Protein AF-A0A077WL17-F1 (afdb_monomer_lite)

Radius of gyration: 30.32 Å; chains: 1; bounding box: 67×42×88 Å

InterPro domains:
  IPR042216 MitoNEET, CDGSH iron-sulfur domain [G3DSA:3.40.5.90] (13-77)

Organism: NCBI:txid688394

Foldseek 3Di:
DDPDPPPPDDDDPDDDDDDDDDPDPDPCPPPPDDDADADDDDPDDFAADPLPPDPPPRRGDPPCCVDPNVVVVVVVVVVVVVVVVVVVVVVVVVVVVVVVVVVVVVVVVVVVVVVVVVVVVVVVVVD

Sequence (127 aa):
MTEPKDQQPEPVFVQPKPYKVHLESGKHRGGPFKPKKITVDETKDYFLCGCKYTHNPEGFCDGTHRKEEGIRKYNEFLLKANNKLKEENETLKTKAQLAANKQNMLYVALATATVIAIGLVIKQTRH

Structure (mmCIF, N/CA/C/O backbone):
data_AF-A0A077WL17-F1
#
_entry.id   AF-A0A077WL17-F1
#
loop_
_atom_site.group_PDB
_atom_site.id
_atom_site.type_symbol
_atom_site.label_atom_id
_atom_site.label_alt_id
_atom_site.label_comp_id
_atom_site.label_asym_id
_atom_site.label_entity_id
_atom_site.label_seq_id
_atom_site.pdbx_PDB_ins_code
_atom_site.Cartn_x
_atom_site.Cartn_y
_atom_site.Cartn_z
_atom_site.occupancy
_atom_site.B_iso_or_equiv
_atom_site.auth_seq_id
_atom_site.auth_comp_id
_atom_site.auth_asym_id
_atom_site.auth_atom_id
_atom_site.pdbx_PDB_model_num
ATOM 1 N N . MET A 1 1 ? 12.346 -25.564 29.411 1.00 40.19 1 MET A N 1
ATOM 2 C CA . MET A 1 1 ? 11.311 -25.361 28.378 1.00 40.19 1 MET A CA 1
ATOM 3 C C . MET A 1 1 ? 11.810 -24.245 27.479 1.00 40.19 1 MET A C 1
ATOM 5 O O . MET A 1 1 ? 11.641 -23.085 27.815 1.00 40.19 1 MET A O 1
ATOM 9 N N . THR A 1 2 ? 12.576 -24.581 26.443 1.00 49.84 2 THR A N 1
ATOM 10 C CA . THR A 1 2 ? 13.078 -23.594 25.479 1.00 49.84 2 THR A CA 1
ATOM 11 C C . THR A 1 2 ? 11.964 -23.304 24.484 1.00 49.84 2 THR A C 1
ATOM 13 O O . THR A 1 2 ? 11.507 -24.226 23.810 1.00 49.84 2 THR A O 1
ATOM 16 N N . GLU A 1 3 ? 11.504 -22.055 24.442 1.00 55.34 3 GLU A N 1
ATOM 17 C CA . GLU A 1 3 ? 10.577 -21.559 23.421 1.00 55.34 3 GLU A CA 1
ATOM 18 C C . GLU A 1 3 ? 11.055 -21.965 22.015 1.00 55.34 3 GLU A C 1
ATOM 20 O O . GLU A 1 3 ? 12.249 -21.829 21.714 1.00 55.34 3 GLU A O 1
ATOM 25 N N . PRO A 1 4 ? 10.162 -22.472 21.146 1.00 57.97 4 PRO A N 1
ATOM 26 C CA . PRO A 1 4 ? 10.511 -22.715 19.761 1.00 57.97 4 PRO A CA 1
ATOM 27 C C . PRO A 1 4 ? 10.702 -21.352 19.101 1.00 57.97 4 PRO A C 1
ATOM 29 O O . PRO A 1 4 ? 9.785 -20.537 19.063 1.00 57.97 4 PRO A O 1
ATOM 32 N N . LYS A 1 5 ? 11.921 -21.087 18.620 1.00 53.78 5 LYS A N 1
ATOM 33 C CA . LYS A 1 5 ? 12.213 -19.893 17.826 1.00 53.78 5 LYS A CA 1
ATOM 34 C C . LYS A 1 5 ? 11.235 -19.854 16.657 1.00 53.78 5 LYS A C 1
ATOM 36 O O . LYS A 1 5 ? 11.273 -20.758 15.824 1.00 53.78 5 LYS A O 1
ATOM 41 N N . ASP A 1 6 ? 10.413 -18.810 16.613 1.00 56.22 6 ASP A N 1
ATOM 42 C CA . ASP A 1 6 ? 9.635 -18.404 15.448 1.00 56.22 6 ASP A CA 1
ATOM 43 C C . ASP A 1 6 ? 10.567 -18.354 14.230 1.00 56.22 6 ASP A C 1
ATOM 45 O O . ASP A 1 6 ? 11.282 -17.377 13.990 1.00 56.22 6 ASP A O 1
ATOM 49 N N . GLN A 1 7 ? 10.615 -19.447 13.472 1.00 59.91 7 GLN A N 1
ATOM 50 C CA . GLN A 1 7 ? 11.237 -19.465 12.161 1.00 59.91 7 GLN A CA 1
ATOM 51 C C . GLN A 1 7 ? 10.277 -18.734 11.240 1.00 59.91 7 GLN A C 1
ATOM 53 O O . GLN A 1 7 ? 9.348 -19.317 10.683 1.00 59.91 7 GLN A O 1
ATOM 58 N N . GLN A 1 8 ? 10.474 -17.422 11.140 1.00 56.50 8 GLN A N 1
ATOM 59 C CA . GLN A 1 8 ? 9.766 -16.619 10.165 1.00 56.50 8 GLN A CA 1
ATOM 60 C C . GLN A 1 8 ? 10.035 -17.239 8.783 1.00 56.50 8 GLN A C 1
ATOM 62 O O . GLN A 1 8 ? 11.205 -17.423 8.431 1.00 56.50 8 GLN A O 1
ATOM 67 N N . PRO A 1 9 ? 8.990 -17.635 8.036 1.00 62.78 9 PRO A N 1
ATOM 68 C CA . PRO A 1 9 ? 9.166 -18.368 6.791 1.00 62.78 9 PRO A CA 1
ATOM 69 C C . PRO A 1 9 ? 10.022 -17.555 5.822 1.00 62.78 9 PRO A C 1
ATOM 71 O O . PRO A 1 9 ? 9.862 -16.334 5.723 1.00 62.78 9 PRO A O 1
ATOM 74 N N . GLU A 1 10 ? 10.927 -18.232 5.109 1.00 53.41 10 GLU A N 1
ATOM 75 C CA . GLU A 1 10 ? 11.710 -17.585 4.060 1.00 53.41 10 GLU A CA 1
ATOM 76 C C . GLU A 1 10 ? 10.765 -16.908 3.054 1.00 53.41 10 GLU A C 1
ATOM 78 O O . GLU A 1 10 ? 9.763 -17.505 2.640 1.00 53.41 10 GLU A O 1
ATOM 83 N N . PRO A 1 11 ? 11.046 -15.654 2.659 1.00 55.34 11 PRO A N 1
ATOM 84 C CA . PRO A 1 11 ? 10.193 -14.935 1.732 1.00 55.34 11 PRO A CA 1
ATOM 85 C C . PRO A 1 11 ? 10.246 -15.604 0.355 1.00 55.34 11 PRO A C 1
ATOM 87 O O . PRO A 1 11 ? 11.195 -15.435 -0.409 1.00 55.34 11 PRO A O 1
ATOM 90 N N . VAL A 1 12 ? 9.194 -16.344 0.009 1.00 60.28 12 VAL A N 1
ATOM 91 C CA . VAL A 1 12 ? 9.026 -16.892 -1.338 1.00 60.28 12 VAL A CA 1
ATOM 92 C C . VAL A 1 12 ? 8.647 -15.751 -2.282 1.00 60.28 12 VAL A C 1
ATOM 94 O O . VAL A 1 12 ? 7.525 -15.242 -2.264 1.00 60.28 12 VAL A O 1
ATOM 97 N N . PHE A 1 13 ? 9.591 -15.346 -3.132 1.00 54.25 13 PHE A N 1
ATOM 98 C CA . PHE A 1 13 ? 9.371 -14.328 -4.158 1.00 54.25 13 PHE A CA 1
ATOM 99 C C . PHE A 1 13 ? 8.582 -14.927 -5.334 1.00 54.25 13 PHE A C 1
ATOM 101 O O . PHE A 1 13 ? 9.145 -15.374 -6.335 1.00 54.25 13 PHE A O 1
ATOM 108 N N . VAL A 1 14 ? 7.254 -14.960 -5.227 1.00 54.06 14 VAL A N 1
ATOM 109 C CA . VAL A 1 14 ? 6.397 -15.376 -6.344 1.00 54.06 14 VAL A CA 1
ATOM 110 C C . VAL A 1 14 ? 6.322 -14.219 -7.338 1.00 54.06 14 VAL A C 1
ATOM 112 O O . VAL A 1 14 ? 5.749 -13.173 -7.034 1.00 54.06 14 VAL A O 1
ATOM 115 N N . GLN A 1 15 ? 6.899 -14.373 -8.534 1.00 50.91 15 GLN A N 1
ATOM 116 C CA . GLN A 1 15 ? 6.653 -13.394 -9.593 1.00 50.91 15 GLN A CA 1
ATOM 117 C C . GLN A 1 15 ? 5.169 -13.467 -9.981 1.00 50.91 15 GLN A C 1
ATOM 119 O O . GLN A 1 15 ? 4.701 -14.543 -10.368 1.00 50.91 15 GLN A O 1
ATOM 124 N N . PRO A 1 16 ? 4.403 -12.367 -9.870 1.00 55.00 16 PRO A N 1
ATOM 125 C CA . PRO A 1 16 ? 3.010 -12.388 -10.277 1.00 55.00 16 PRO A CA 1
ATOM 126 C C . PRO A 1 16 ? 2.931 -12.666 -11.781 1.00 55.00 16 PRO A C 1
ATOM 128 O O . PRO A 1 16 ? 3.683 -12.088 -12.570 1.00 55.00 16 PRO A O 1
ATOM 131 N N . LYS A 1 17 ? 2.009 -13.554 -12.175 1.00 48.75 17 LYS A N 1
ATOM 132 C CA . LYS A 1 17 ? 1.636 -13.773 -13.582 1.00 48.75 17 LYS A CA 1
ATOM 133 C C . LYS A 1 17 ? 1.336 -12.418 -14.247 1.00 48.75 17 LYS A C 1
ATOM 135 O O . LYS A 1 17 ? 0.855 -11.516 -13.552 1.00 48.75 17 LYS A O 1
ATOM 140 N N . PRO A 1 18 ? 1.586 -12.257 -15.561 1.00 53.22 18 PRO A N 1
ATOM 141 C CA . PRO A 1 18 ? 1.276 -11.015 -16.264 1.00 53.22 18 PRO A CA 1
ATOM 142 C C . PRO A 1 18 ? -0.185 -10.633 -16.002 1.00 53.22 18 PRO A C 1
ATOM 144 O O . PRO A 1 18 ? -1.106 -11.376 -16.337 1.00 53.22 18 PRO A O 1
ATOM 147 N N . TYR A 1 19 ? -0.391 -9.501 -15.329 1.00 49.12 19 TYR A N 1
ATOM 148 C CA . TYR A 1 19 ? -1.718 -8.997 -15.008 1.00 49.12 19 TYR A CA 1
ATOM 149 C C . TYR A 1 19 ? -2.163 -8.039 -16.108 1.00 49.12 19 TYR A C 1
ATOM 151 O O . TYR A 1 19 ? -1.396 -7.197 -16.578 1.00 49.12 19 TYR A O 1
ATOM 159 N N . LYS A 1 20 ? -3.427 -8.152 -16.517 1.00 54.19 20 LYS A N 1
ATOM 160 C CA . LYS A 1 20 ? -4.042 -7.198 -17.438 1.00 54.19 20 LYS A CA 1
ATOM 161 C C . LYS A 1 20 ? -4.144 -5.847 -16.727 1.00 54.19 20 LYS A C 1
ATOM 163 O O . LYS A 1 20 ? -4.918 -5.697 -15.781 1.00 54.19 20 LYS A O 1
ATOM 168 N N . VAL A 1 21 ? -3.340 -4.877 -17.154 1.00 52.91 21 VAL A N 1
ATOM 169 C CA . VAL A 1 21 ? -3.327 -3.531 -16.572 1.00 52.91 21 VAL A CA 1
ATOM 170 C C . VAL A 1 21 ? -4.596 -2.797 -17.005 1.00 52.91 21 VAL A C 1
ATOM 172 O O . VAL A 1 21 ? -4.713 -2.376 -18.152 1.00 52.91 21 VAL A O 1
ATOM 175 N N . HIS A 1 22 ? -5.553 -2.628 -16.092 1.00 57.09 22 HIS A N 1
ATOM 176 C CA . HIS A 1 22 ? -6.642 -1.673 -16.286 1.00 57.09 22 HIS A CA 1
ATOM 177 C C . HIS A 1 22 ? -6.120 -0.283 -15.916 1.00 57.09 22 HIS A C 1
ATOM 179 O O . HIS A 1 22 ? -5.960 0.045 -14.741 1.00 57.09 22 HIS A O 1
ATOM 185 N N . LEU A 1 23 ? -5.793 0.523 -16.927 1.00 60.34 23 LEU A N 1
ATOM 186 C CA . LEU A 1 23 ? -5.410 1.919 -16.737 1.00 60.34 23 LEU A CA 1
ATOM 187 C C . LEU A 1 23 ? -6.670 2.734 -16.417 1.00 60.34 23 LEU A C 1
ATOM 189 O O . LEU A 1 23 ? -7.358 3.228 -17.306 1.00 60.34 23 LEU A O 1
ATOM 193 N N . GLU A 1 24 ? -7.000 2.844 -15.132 1.00 61.97 24 GLU A N 1
ATOM 194 C CA . GLU A 1 24 ? -8.087 3.712 -14.682 1.00 61.97 24 GLU A CA 1
ATOM 195 C C . GLU A 1 24 ? -7.732 5.184 -14.933 1.00 61.97 24 GLU A C 1
ATOM 197 O O . GLU A 1 24 ? -6.723 5.708 -14.451 1.00 61.97 24 GLU A O 1
ATOM 202 N N . SER A 1 25 ? -8.587 5.872 -15.686 1.00 65.38 25 SER A N 1
ATOM 203 C CA . SER A 1 25 ? -8.369 7.268 -16.056 1.00 65.38 25 SER A CA 1
ATOM 204 C C . SER A 1 25 ? -8.553 8.199 -14.852 1.00 65.38 25 SER A C 1
ATOM 206 O O . SER A 1 25 ? -9.634 8.295 -14.276 1.00 65.38 25 SER A O 1
ATOM 208 N N . GLY A 1 26 ? -7.508 8.953 -14.497 1.00 70.12 26 GLY A N 1
ATOM 209 C CA . GLY A 1 26 ? -7.640 10.151 -13.664 1.00 70.12 26 GLY A CA 1
ATOM 210 C C . GLY A 1 26 ? -7.390 10.018 -12.158 1.00 70.12 26 GLY A C 1
ATOM 211 O O . GLY A 1 26 ? -7.488 11.042 -11.482 1.00 70.12 26 GLY A O 1
ATOM 212 N N . LYS A 1 27 ? -7.000 8.849 -11.623 1.00 74.75 27 LYS A N 1
ATOM 213 C CA . LYS A 1 27 ? -6.595 8.707 -10.199 1.00 74.75 27 LYS A CA 1
ATOM 214 C C . LYS A 1 27 ? -5.294 9.440 -9.832 1.00 74.75 27 LYS A C 1
ATOM 216 O O . LYS A 1 27 ? -5.009 9.641 -8.661 1.00 74.75 27 LYS A O 1
ATOM 221 N N . HIS A 1 28 ? -4.524 9.881 -10.823 1.00 74.94 28 HIS A N 1
ATOM 222 C CA . HIS A 1 28 ? -3.336 10.720 -10.633 1.00 74.94 28 HIS A CA 1
ATOM 223 C C . HIS A 1 28 ? -3.652 12.224 -10.515 1.00 74.94 28 HIS A C 1
ATOM 225 O O . HIS A 1 28 ? -2.744 13.026 -10.314 1.00 74.94 28 HIS A O 1
ATOM 231 N N . ARG A 1 29 ? -4.906 12.656 -10.743 1.00 78.38 29 ARG A N 1
ATOM 232 C CA . ARG A 1 29 ? -5.254 14.088 -10.775 1.00 78.38 29 ARG A CA 1
ATOM 233 C C . ARG A 1 29 ? -5.033 14.704 -9.391 1.00 78.38 29 ARG A C 1
ATOM 235 O O . ARG A 1 29 ? -5.597 14.228 -8.416 1.00 78.38 29 ARG A O 1
ATOM 242 N N . GLY A 1 30 ? -4.197 15.743 -9.325 1.00 80.00 30 GLY A N 1
ATOM 243 C CA . 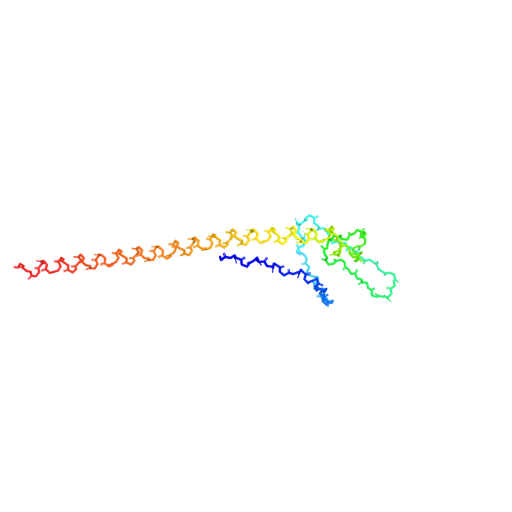GLY A 1 30 ? -3.808 16.406 -8.073 1.00 80.00 30 GLY A CA 1
ATOM 244 C C . GLY A 1 30 ? -2.674 15.718 -7.302 1.00 80.00 30 GLY A C 1
ATOM 245 O O . GLY A 1 30 ? -2.240 16.240 -6.281 1.00 80.00 30 GLY A O 1
ATOM 246 N N . GLY A 1 31 ? -2.172 14.576 -7.782 1.00 81.69 31 GLY A N 1
ATOM 247 C CA . GLY A 1 31 ? -0.986 13.931 -7.223 1.00 81.69 31 GLY A CA 1
ATOM 248 C C . GLY A 1 31 ? 0.321 14.534 -7.758 1.00 81.69 31 GLY A C 1
ATOM 249 O O . GLY A 1 31 ? 0.320 15.205 -8.792 1.00 81.69 31 GLY A O 1
ATOM 250 N N . PRO A 1 32 ? 1.464 14.253 -7.105 1.00 83.69 32 PRO A N 1
ATOM 251 C CA . PRO A 1 32 ? 2.776 14.716 -7.569 1.00 83.69 32 PRO A CA 1
ATOM 252 C C . PRO A 1 32 ? 3.254 13.988 -8.838 1.00 83.69 32 PRO A C 1
ATOM 254 O O . PRO A 1 32 ? 4.206 14.418 -9.483 1.00 83.69 32 PRO A O 1
ATOM 257 N N . PHE A 1 33 ? 2.601 12.883 -9.210 1.00 83.62 33 PHE A N 1
ATOM 258 C CA . PHE A 1 33 ? 2.979 12.048 -10.344 1.00 83.62 33 PHE A CA 1
ATOM 259 C C . PHE A 1 33 ? 2.110 12.340 -11.566 1.00 83.62 33 PHE A C 1
ATOM 261 O O . PHE A 1 33 ? 0.882 12.349 -11.484 1.00 83.62 33 PHE A O 1
ATOM 268 N N . LYS A 1 34 ? 2.756 12.516 -12.722 1.00 83.44 34 LYS A N 1
ATOM 269 C CA . LYS A 1 34 ? 2.095 12.660 -14.023 1.00 83.44 34 LYS A CA 1
ATOM 270 C C . LYS A 1 34 ? 2.334 11.405 -14.870 1.00 83.44 34 LYS A C 1
ATOM 272 O O . LYS A 1 34 ? 3.439 10.864 -14.826 1.00 83.44 34 LYS A O 1
ATOM 277 N N . PRO A 1 35 ? 1.341 10.939 -15.646 1.00 84.69 35 PRO A N 1
ATOM 278 C CA . PRO A 1 35 ? 1.553 9.874 -16.619 1.00 84.69 35 PRO A CA 1
ATOM 279 C C . PRO A 1 35 ? 2.653 10.226 -17.607 1.00 84.69 35 PRO A C 1
ATOM 281 O O . PRO A 1 35 ? 2.751 11.371 -18.053 1.00 84.69 35 PRO A O 1
ATOM 284 N N . LYS A 1 36 ? 3.422 9.216 -18.006 1.00 83.25 36 LYS A N 1
ATOM 285 C CA . LYS A 1 36 ? 4.352 9.323 -19.122 1.00 83.25 36 LYS A CA 1
ATOM 286 C C . LYS A 1 36 ? 3.740 8.671 -20.357 1.00 83.25 36 LYS A C 1
ATOM 288 O O . LYS A 1 36 ? 3.238 7.552 -20.284 1.00 83.25 36 LYS A O 1
ATOM 293 N N . LYS A 1 37 ? 3.772 9.386 -21.483 1.00 85.06 37 LYS A N 1
ATOM 294 C CA . LYS A 1 37 ? 3.419 8.827 -22.789 1.00 85.06 37 LYS A CA 1
ATOM 295 C C . LYS A 1 37 ? 4.586 7.966 -23.270 1.00 85.06 37 LYS A C 1
ATOM 297 O O . LYS A 1 37 ? 5.722 8.431 -23.252 1.00 85.06 37 LYS A O 1
ATOM 302 N N . ILE A 1 38 ? 4.287 6.738 -23.676 1.00 85.38 38 ILE A N 1
ATOM 303 C CA . ILE A 1 38 ? 5.249 5.797 -24.252 1.00 85.38 38 ILE A CA 1
ATOM 304 C C . ILE A 1 38 ? 4.920 5.674 -25.736 1.00 85.38 38 ILE A C 1
ATOM 306 O O . ILE A 1 38 ? 3.758 5.469 -26.091 1.00 85.38 38 ILE A O 1
ATOM 310 N N . THR A 1 39 ? 5.934 5.830 -26.577 1.00 85.94 39 THR A N 1
ATOM 311 C CA . THR A 1 39 ? 5.852 5.619 -28.023 1.00 85.94 39 THR A CA 1
ATOM 312 C C . THR A 1 39 ? 6.784 4.462 -28.356 1.00 85.94 39 THR A C 1
ATOM 314 O O . THR A 1 39 ? 7.876 4.394 -27.802 1.00 85.94 39 THR A O 1
ATOM 317 N N . VAL A 1 40 ? 6.340 3.541 -29.207 1.00 88.25 40 VAL A N 1
ATOM 318 C CA . VAL A 1 40 ? 7.125 2.378 -29.630 1.00 88.25 40 VAL A CA 1
ATOM 319 C C . VAL A 1 40 ? 7.128 2.305 -31.150 1.00 88.25 40 VAL A C 1
ATOM 321 O O . VAL A 1 40 ? 6.085 2.510 -31.768 1.00 88.25 40 VAL A O 1
ATOM 324 N N . ASP A 1 41 ? 8.290 2.021 -31.731 1.00 88.19 41 ASP A N 1
ATOM 325 C CA . ASP A 1 41 ? 8.471 2.000 -33.189 1.00 88.19 41 ASP A CA 1
ATOM 326 C C . ASP A 1 41 ? 8.251 0.604 -33.793 1.00 88.19 41 ASP A C 1
ATOM 328 O O . ASP A 1 41 ? 7.964 0.465 -34.979 1.00 88.19 41 ASP A O 1
ATOM 332 N N . GLU A 1 42 ? 8.355 -0.445 -32.974 1.00 91.25 42 GLU A N 1
ATOM 333 C CA . GLU A 1 42 ? 8.296 -1.840 -33.406 1.00 91.25 42 GLU A CA 1
ATOM 334 C C . GLU A 1 42 ? 7.116 -2.575 -32.768 1.00 91.25 42 GLU A C 1
ATOM 336 O O . GLU A 1 42 ? 6.755 -2.348 -31.612 1.00 91.25 42 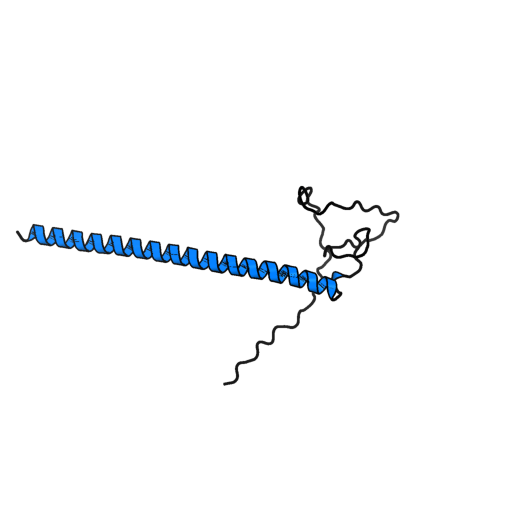GLU A O 1
ATOM 341 N N . THR A 1 43 ? 6.541 -3.526 -33.506 1.00 92.75 43 THR A N 1
ATOM 342 C CA . THR A 1 43 ? 5.511 -4.421 -32.966 1.00 92.75 43 THR A CA 1
ATOM 343 C C . THR A 1 43 ? 6.179 -5.599 -32.265 1.00 92.75 43 THR A C 1
ATOM 345 O O . THR A 1 43 ? 6.559 -6.579 -32.902 1.00 92.75 43 THR A O 1
ATOM 348 N N . LYS A 1 44 ? 6.335 -5.491 -30.946 1.00 89.50 44 LYS A N 1
ATOM 349 C CA . LYS A 1 44 ? 6.845 -6.556 -30.073 1.00 89.50 44 LYS A CA 1
ATOM 350 C C . LYS A 1 44 ? 6.264 -6.438 -28.669 1.00 89.50 44 LYS A C 1
ATOM 352 O O . LYS A 1 44 ? 5.586 -5.463 -28.347 1.00 89.50 44 LYS A O 1
ATOM 357 N N . ASP A 1 45 ? 6.567 -7.416 -27.827 1.00 88.12 45 ASP A N 1
ATOM 358 C CA . ASP A 1 45 ? 6.181 -7.377 -26.423 1.00 88.12 45 ASP A CA 1
ATOM 359 C C . ASP A 1 45 ? 7.052 -6.389 -25.640 1.00 88.12 45 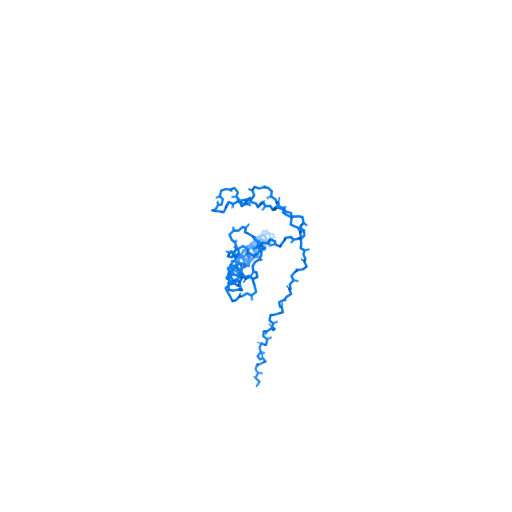ASP A C 1
ATOM 361 O O . ASP A 1 45 ? 8.283 -6.461 -25.645 1.00 88.12 45 ASP A O 1
ATOM 365 N N . TYR A 1 46 ? 6.393 -5.481 -24.921 1.00 86.38 46 TYR A N 1
ATOM 366 C CA . TYR A 1 46 ? 7.033 -4.530 -24.019 1.00 86.38 46 TYR A CA 1
ATOM 367 C C . TYR A 1 46 ? 6.590 -4.782 -22.583 1.00 86.38 46 TYR A C 1
ATOM 369 O O . TYR A 1 46 ? 5.401 -4.863 -22.273 1.00 86.38 46 TYR A O 1
ATOM 377 N N . PHE A 1 47 ? 7.557 -4.836 -21.673 1.00 89.50 47 PHE A N 1
ATOM 378 C CA . PHE A 1 47 ? 7.297 -4.979 -20.246 1.00 89.50 47 PHE A CA 1
ATOM 379 C C . PHE A 1 47 ? 7.303 -3.602 -19.592 1.00 89.50 47 PHE A C 1
ATOM 381 O O . PHE A 1 47 ? 8.339 -2.944 -19.539 1.00 89.50 47 PHE A O 1
ATOM 388 N N . LEU A 1 48 ? 6.161 -3.157 -19.073 1.00 90.12 48 LEU A N 1
ATOM 389 C CA . LEU A 1 48 ? 6.046 -1.882 -18.363 1.00 90.12 48 LEU A CA 1
ATOM 390 C C . LEU A 1 48 ? 6.388 -2.025 -16.878 1.00 90.12 48 LEU A C 1
ATOM 392 O O . LEU A 1 48 ? 6.147 -3.062 -16.254 1.00 90.12 48 LEU A O 1
ATOM 396 N N . CYS A 1 49 ? 6.921 -0.960 -16.281 1.00 90.56 49 CYS A N 1
ATOM 397 C CA . CYS A 1 49 ? 7.248 -0.947 -14.862 1.00 90.56 49 CYS A CA 1
ATOM 398 C C . CYS A 1 49 ? 5.982 -0.986 -13.978 1.00 90.56 49 CYS A C 1
ATOM 400 O O . CYS A 1 49 ? 5.230 -0.013 -13.835 1.00 90.56 49 CYS A O 1
ATOM 402 N N . GLY A 1 50 ? 5.779 -2.121 -13.306 1.00 86.44 50 GLY A N 1
ATOM 403 C CA . GLY A 1 50 ? 4.741 -2.297 -12.289 1.00 86.44 50 GLY A CA 1
ATOM 404 C C . GLY A 1 50 ? 5.089 -1.638 -10.953 1.00 86.44 50 GLY A C 1
ATOM 405 O O . GLY A 1 50 ? 4.240 -0.959 -10.379 1.00 86.44 50 GLY A O 1
ATOM 406 N N . CYS A 1 51 ? 6.342 -1.771 -10.502 1.00 89.25 51 CYS A N 1
ATOM 407 C CA . CYS A 1 51 ? 6.786 -1.345 -9.168 1.00 89.25 51 CYS A CA 1
ATOM 408 C C . CYS A 1 51 ? 6.961 0.170 -8.994 1.00 89.25 51 CYS A C 1
ATOM 410 O O . CYS A 1 51 ? 7.057 0.622 -7.862 1.00 89.25 51 CYS A O 1
ATOM 412 N N . LYS A 1 52 ? 6.981 0.946 -10.088 1.00 88.44 52 LYS A N 1
ATOM 413 C CA . LYS A 1 52 ? 7.163 2.413 -10.104 1.00 88.44 52 LYS A CA 1
ATOM 414 C C . LYS A 1 52 ? 8.548 2.913 -9.649 1.00 88.44 52 LYS A C 1
ATOM 416 O O . LYS A 1 52 ? 8.692 4.095 -9.366 1.00 88.44 52 LYS A O 1
ATOM 421 N N . TYR A 1 53 ? 9.562 2.044 -9.661 1.00 91.19 53 TYR A N 1
ATOM 422 C CA . TYR A 1 53 ? 10.963 2.358 -9.318 1.00 91.19 53 TYR A CA 1
ATOM 423 C C . TYR A 1 53 ? 11.946 2.000 -10.440 1.00 91.19 53 TYR A C 1
ATOM 425 O O . TYR A 1 53 ? 13.077 1.612 -10.180 1.00 91.19 53 TYR A O 1
ATOM 433 N N . THR A 1 54 ? 11.513 2.038 -11.700 1.00 92.75 54 THR A N 1
ATOM 434 C CA . THR A 1 54 ? 12.446 1.789 -12.802 1.00 92.75 54 THR A CA 1
ATOM 435 C C . THR A 1 54 ? 13.379 2.976 -13.019 1.00 92.75 54 THR A C 1
ATOM 437 O O . THR A 1 54 ? 12.956 4.128 -12.923 1.00 92.75 54 THR A O 1
ATOM 440 N N . HIS A 1 55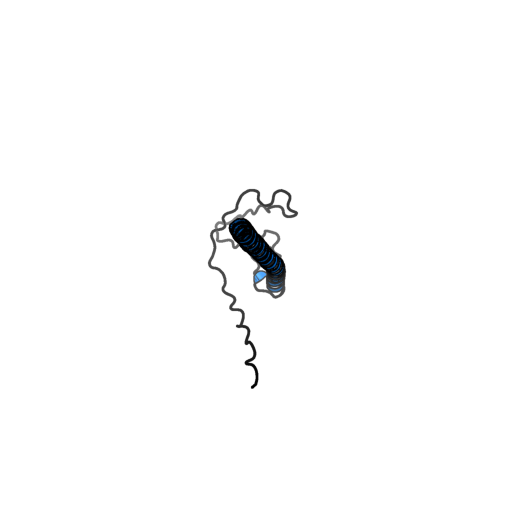 ? 14.627 2.683 -13.371 1.00 94.62 55 HIS A N 1
ATOM 441 C CA . HIS A 1 55 ? 15.600 3.656 -13.856 1.00 94.62 55 HIS A CA 1
ATOM 442 C C . HIS A 1 55 ? 15.495 3.873 -15.367 1.00 94.62 55 HIS A C 1
ATOM 444 O O . HIS A 1 55 ? 16.137 4.774 -15.903 1.00 94.62 55 HIS A O 1
ATOM 450 N N . ASN A 1 56 ? 14.691 3.065 -16.071 1.00 92.38 56 ASN A N 1
ATOM 451 C CA . ASN A 1 56 ? 14.425 3.292 -17.479 1.00 92.38 56 ASN A CA 1
ATOM 452 C C . ASN A 1 56 ? 13.542 4.543 -17.620 1.00 92.38 56 ASN A C 1
ATOM 454 O O . ASN A 1 56 ? 12.390 4.530 -17.170 1.00 92.38 56 ASN A O 1
ATOM 458 N N . PRO A 1 57 ? 14.036 5.614 -18.268 1.00 88.69 57 PRO A N 1
ATOM 459 C CA . PRO A 1 57 ? 13.305 6.867 -18.343 1.00 88.69 57 PRO A CA 1
ATOM 460 C C . PRO A 1 57 ? 11.963 6.700 -19.052 1.00 88.69 57 PRO A C 1
ATOM 462 O O . PRO A 1 57 ? 11.022 7.410 -18.709 1.00 88.69 57 PRO A O 1
ATOM 465 N N . GLU A 1 58 ? 11.829 5.786 -20.011 1.00 88.88 58 GLU A N 1
ATOM 466 C CA . GLU A 1 58 ? 10.588 5.554 -20.759 1.00 88.88 58 GLU A CA 1
ATOM 467 C C . GLU A 1 58 ? 9.525 4.798 -19.954 1.00 88.88 58 GLU A C 1
ATOM 469 O O . GLU A 1 58 ? 8.361 4.786 -20.341 1.00 88.88 58 GLU A O 1
ATOM 474 N N . GLY A 1 59 ? 9.874 4.249 -18.786 1.00 89.12 59 GLY A N 1
ATOM 475 C CA . GLY A 1 59 ? 8.930 3.556 -17.908 1.00 89.12 59 GLY A CA 1
ATOM 476 C C . GLY A 1 59 ? 8.825 2.050 -18.158 1.00 89.12 59 GLY A C 1
ATOM 477 O O . GLY A 1 59 ? 7.945 1.395 -17.589 1.00 89.12 59 GLY A O 1
ATOM 478 N N . PHE A 1 60 ? 9.718 1.483 -18.972 1.00 91.75 60 PHE A N 1
ATOM 479 C CA . PHE A 1 60 ? 9.839 0.034 -19.136 1.00 91.75 60 PHE A CA 1
ATOM 480 C C . PHE A 1 60 ? 10.417 -0.640 -17.891 1.00 91.75 60 PHE A C 1
ATOM 482 O O . PHE A 1 60 ? 11.065 -0.019 -17.059 1.00 91.75 60 PHE A O 1
ATOM 489 N N . CYS A 1 61 ? 10.171 -1.935 -17.740 1.00 93.44 61 CYS A N 1
ATOM 490 C CA . CYS A 1 61 ? 10.721 -2.737 -16.662 1.00 93.44 61 CYS A CA 1
ATOM 491 C C . CYS A 1 61 ? 12.220 -2.996 -16.888 1.00 93.44 61 CYS A C 1
ATOM 493 O O . CYS A 1 61 ? 12.604 -3.637 -17.859 1.00 93.44 61 CYS A O 1
ATOM 495 N N . ASP A 1 62 ? 13.051 -2.585 -15.934 1.00 95.06 62 ASP A N 1
ATOM 496 C CA . ASP A 1 62 ? 14.508 -2.808 -15.896 1.00 95.06 62 ASP A CA 1
ATOM 497 C C . ASP A 1 62 ? 14.928 -3.857 -14.844 1.00 95.06 62 ASP A C 1
ATOM 499 O O . ASP A 1 62 ? 16.111 -4.051 -14.561 1.00 95.06 62 ASP A O 1
ATOM 503 N N . GLY A 1 63 ? 13.952 -4.523 -14.218 1.00 94.06 63 GLY A N 1
ATOM 504 C CA . GLY A 1 63 ? 14.182 -5.527 -13.180 1.00 94.06 63 GLY A CA 1
ATOM 505 C C . GLY A 1 63 ? 14.553 -4.961 -11.808 1.00 94.06 63 GLY A C 1
ATOM 506 O O . GLY A 1 63 ? 14.888 -5.748 -10.922 1.00 94.06 63 GLY A O 1
ATOM 507 N N . THR A 1 64 ? 14.469 -3.643 -11.590 1.00 95.06 64 THR A N 1
ATOM 508 C CA . THR A 1 64 ? 14.808 -3.020 -10.296 1.00 95.06 64 THR A CA 1
ATOM 509 C C . THR A 1 64 ? 14.006 -3.595 -9.124 1.00 95.06 64 THR A C 1
ATOM 511 O O . THR A 1 64 ? 14.542 -3.722 -8.028 1.00 95.06 64 THR A O 1
ATOM 514 N N . HIS A 1 65 ? 12.773 -4.069 -9.344 1.00 91.81 65 HIS A N 1
ATOM 515 C CA . HIS A 1 65 ? 11.954 -4.725 -8.308 1.00 91.81 65 HIS A CA 1
ATOM 516 C C . HIS A 1 65 ? 12.526 -6.039 -7.757 1.00 91.81 65 HIS A C 1
ATOM 518 O O . HIS A 1 65 ? 12.013 -6.534 -6.760 1.00 91.81 65 HIS A O 1
ATOM 524 N N . ARG A 1 66 ? 13.548 -6.615 -8.400 1.00 92.31 66 ARG A N 1
ATOM 525 C CA . ARG A 1 66 ? 14.267 -7.806 -7.914 1.00 92.31 66 ARG A CA 1
ATOM 526 C C . ARG A 1 66 ? 15.600 -7.472 -7.248 1.00 92.31 66 ARG A C 1
ATOM 528 O O . ARG A 1 66 ? 16.258 -8.366 -6.735 1.00 92.31 66 ARG A O 1
ATOM 535 N N . LYS A 1 67 ? 16.025 -6.211 -7.312 1.00 93.50 67 LYS A N 1
ATOM 536 C CA . LYS A 1 67 ? 17.256 -5.732 -6.683 1.00 93.50 67 LYS A CA 1
ATOM 537 C C . LYS A 1 67 ? 16.944 -5.242 -5.274 1.00 93.50 67 LYS A C 1
ATOM 539 O O . LYS A 1 67 ? 15.803 -4.883 -4.980 1.00 93.50 67 LYS A O 1
ATOM 544 N N . GLU A 1 68 ? 17.984 -5.148 -4.453 1.00 93.00 68 GLU A N 1
ATOM 545 C CA . GLU A 1 68 ? 17.903 -4.660 -3.073 1.00 93.00 68 GLU A CA 1
ATOM 546 C C . GLU A 1 68 ? 17.117 -3.346 -2.962 1.00 93.00 68 GLU A C 1
ATOM 548 O O . GLU A 1 68 ? 16.226 -3.209 -2.132 1.00 93.00 68 GLU A O 1
ATOM 553 N N . GLU A 1 69 ? 17.368 -2.392 -3.861 1.00 91.31 69 GLU A N 1
ATOM 554 C CA . GLU A 1 69 ? 16.668 -1.108 -3.863 1.00 91.31 69 GLU A CA 1
ATOM 555 C C . GLU A 1 69 ? 15.148 -1.241 -4.043 1.00 91.31 69 GLU A C 1
ATOM 557 O O . GLU A 1 69 ? 14.380 -0.634 -3.289 1.00 91.31 69 GLU A O 1
ATOM 562 N N . GLY A 1 70 ? 14.704 -2.036 -5.021 1.00 90.06 70 GLY A N 1
ATOM 563 C CA . GLY A 1 70 ? 13.281 -2.244 -5.276 1.00 90.06 70 GLY A CA 1
ATOM 564 C C . GLY A 1 70 ? 12.602 -3.026 -4.154 1.00 90.06 70 GLY A C 1
ATOM 565 O O . GLY A 1 70 ? 11.484 -2.684 -3.763 1.00 90.06 70 GLY A O 1
ATOM 566 N N . ILE A 1 71 ? 13.294 -4.021 -3.592 1.00 91.56 71 ILE A N 1
ATOM 567 C CA . ILE A 1 71 ? 12.818 -4.804 -2.442 1.00 91.56 71 ILE A CA 1
ATOM 568 C C . ILE A 1 71 ? 12.675 -3.903 -1.213 1.00 91.56 71 ILE A C 1
ATOM 570 O O . ILE A 1 71 ? 11.624 -3.894 -0.571 1.00 91.56 71 ILE A O 1
ATOM 574 N N . ARG A 1 72 ? 13.679 -3.071 -0.922 1.00 91.25 72 ARG A N 1
ATOM 575 C CA . ARG A 1 72 ? 13.647 -2.105 0.183 1.00 91.25 72 ARG A CA 1
ATOM 576 C C . ARG A 1 72 ? 12.450 -1.167 0.075 1.00 91.25 72 ARG A C 1
ATOM 578 O O . ARG A 1 72 ? 11.773 -0.930 1.071 1.00 91.25 72 ARG A O 1
ATOM 585 N N . LYS A 1 73 ? 12.158 -0.657 -1.125 1.00 88.94 73 LYS A N 1
ATOM 586 C CA . LYS A 1 73 ? 11.005 0.225 -1.353 1.00 88.94 73 LYS A CA 1
ATOM 587 C C . LYS A 1 73 ? 9.663 -0.477 -1.182 1.00 88.94 73 LYS A C 1
ATOM 589 O O . LYS A 1 73 ? 8.753 0.095 -0.582 1.00 88.94 73 LYS A O 1
ATOM 594 N N . TYR A 1 74 ? 9.550 -1.716 -1.649 1.00 88.38 74 TYR A N 1
ATOM 595 C CA . TYR A 1 74 ? 8.373 -2.539 -1.392 1.00 88.38 74 TYR A CA 1
ATOM 596 C C . TYR A 1 74 ? 8.169 -2.783 0.114 1.00 88.38 74 TYR A C 1
ATOM 598 O O . TYR A 1 74 ? 7.073 -2.564 0.632 1.00 88.38 74 TYR A O 1
ATOM 606 N N . ASN A 1 75 ? 9.235 -3.135 0.833 1.00 90.69 75 ASN A N 1
ATOM 607 C CA . ASN A 1 75 ? 9.193 -3.369 2.277 1.00 90.69 75 ASN A CA 1
ATOM 608 C C . ASN A 1 75 ? 8.835 -2.095 3.060 1.00 90.69 75 ASN A C 1
ATOM 610 O O . ASN A 1 75 ? 8.020 -2.153 3.976 1.00 90.69 75 ASN A O 1
ATOM 614 N N . GLU A 1 76 ? 9.374 -0.935 2.673 1.00 92.69 76 GLU A N 1
ATOM 615 C CA . GLU A 1 76 ? 9.025 0.370 3.255 1.00 92.69 76 GLU A CA 1
ATOM 616 C C . GLU A 1 76 ? 7.515 0.652 3.133 1.00 92.69 76 GLU A C 1
ATOM 618 O O . GLU A 1 76 ? 6.861 1.038 4.107 1.00 92.69 76 GLU A O 1
ATOM 623 N N . PHE A 1 77 ? 6.937 0.397 1.953 1.00 89.81 77 PHE A N 1
ATOM 624 C CA . PHE A 1 77 ? 5.501 0.546 1.720 1.00 89.81 77 PHE A CA 1
ATOM 625 C C . PHE A 1 77 ? 4.668 -0.396 2.602 1.00 89.81 77 PHE A C 1
ATOM 627 O O . PHE A 1 77 ? 3.705 0.050 3.234 1.00 89.81 77 PHE A O 1
ATOM 634 N N . LEU A 1 78 ? 5.050 -1.675 2.682 1.00 91.31 78 LEU A N 1
ATOM 635 C CA . LEU A 1 78 ? 4.356 -2.661 3.513 1.00 91.31 78 LEU A CA 1
ATOM 636 C C . LEU A 1 78 ? 4.409 -2.304 4.999 1.00 91.31 78 LEU A C 1
ATOM 638 O O . LEU A 1 78 ? 3.385 -2.360 5.676 1.00 91.31 78 LEU A O 1
ATOM 642 N N . LEU A 1 79 ? 5.572 -1.893 5.506 1.00 93.56 79 LEU A N 1
ATOM 643 C CA . LEU A 1 79 ? 5.731 -1.498 6.905 1.00 93.56 79 LEU A CA 1
ATOM 644 C C . LEU A 1 79 ? 4.828 -0.314 7.259 1.00 93.56 79 LEU A C 1
ATOM 646 O O . LEU A 1 79 ? 4.153 -0.338 8.288 1.00 93.56 79 LEU A O 1
ATOM 650 N N . LYS A 1 80 ? 4.743 0.693 6.382 1.00 94.25 80 LYS A N 1
ATOM 651 C CA . LYS A 1 80 ? 3.847 1.837 6.583 1.00 94.25 80 LYS A CA 1
ATOM 652 C C . LYS A 1 80 ? 2.375 1.416 6.615 1.00 94.25 80 LYS A C 1
ATOM 654 O O . LYS A 1 80 ? 1.635 1.873 7.485 1.00 94.25 80 LYS A O 1
ATOM 659 N N . ALA A 1 81 ? 1.952 0.560 5.684 1.00 93.75 81 ALA A N 1
ATOM 660 C CA . ALA A 1 81 ? 0.583 0.048 5.645 1.00 93.75 81 ALA A CA 1
ATOM 661 C C . ALA A 1 81 ? 0.255 -0.784 6.895 1.00 93.75 81 ALA A C 1
ATOM 663 O O . ALA A 1 81 ? -0.794 -0.582 7.502 1.00 93.75 81 ALA A O 1
ATOM 664 N N . ASN A 1 82 ? 1.175 -1.650 7.323 1.00 95.06 82 ASN A N 1
ATOM 665 C CA . ASN A 1 82 ? 1.009 -2.489 8.508 1.00 95.06 82 ASN A CA 1
ATOM 666 C C . ASN A 1 82 ? 0.927 -1.662 9.794 1.00 95.06 82 ASN A C 1
ATOM 668 O O . ASN A 1 82 ? 0.055 -1.916 10.622 1.00 95.06 82 ASN A O 1
ATOM 672 N N . ASN A 1 83 ? 1.780 -0.647 9.952 1.00 96.88 83 ASN A N 1
ATOM 673 C CA . ASN A 1 83 ? 1.731 0.243 11.114 1.00 96.88 83 ASN A CA 1
ATOM 674 C C . ASN A 1 83 ? 0.405 1.007 11.171 1.00 96.88 83 ASN A C 1
ATOM 676 O O . ASN A 1 83 ? -0.259 1.003 12.205 1.00 96.88 83 ASN A O 1
ATOM 680 N N . LYS A 1 84 ? -0.039 1.559 10.035 1.00 97.19 84 LYS A N 1
ATOM 681 C CA . LYS A 1 84 ? -1.343 2.222 9.936 1.00 97.19 84 LYS A CA 1
ATOM 682 C C . LYS A 1 84 ? -2.495 1.272 10.287 1.00 97.19 84 LYS A C 1
ATOM 684 O O . LYS A 1 84 ? -3.363 1.629 11.074 1.00 97.19 84 LYS A O 1
ATOM 689 N N . LEU A 1 85 ? -2.490 0.052 9.748 1.00 96.75 85 LEU A N 1
ATOM 690 C CA . LEU A 1 85 ? -3.506 -0.957 10.064 1.00 96.75 85 LEU A CA 1
ATOM 691 C C . LEU A 1 85 ? -3.486 -1.345 11.544 1.00 96.75 85 LEU A C 1
ATOM 693 O O . LEU A 1 85 ? -4.538 -1.602 12.125 1.00 96.75 85 LEU A O 1
ATOM 697 N N . LYS A 1 86 ? -2.310 -1.397 12.176 1.00 97.19 86 LYS A N 1
ATOM 698 C CA . LYS A 1 86 ? -2.188 -1.663 13.613 1.00 97.19 86 LYS A CA 1
ATOM 699 C C . LYS A 1 86 ? -2.846 -0.550 14.430 1.00 97.19 86 LYS A C 1
ATOM 701 O O . LYS A 1 86 ? -3.650 -0.847 15.307 1.00 97.19 86 LYS A O 1
ATOM 706 N N . GLU A 1 87 ? -2.568 0.708 14.104 1.00 97.75 87 GLU A N 1
ATOM 707 C CA . GLU A 1 87 ? -3.192 1.873 14.748 1.00 97.75 87 GLU A CA 1
ATOM 708 C C . GLU A 1 87 ? -4.718 1.894 14.557 1.00 97.75 87 GLU A C 1
ATOM 710 O O . GLU A 1 87 ? -5.472 2.110 15.512 1.00 97.75 87 GLU A O 1
ATOM 715 N N . GLU A 1 88 ? -5.190 1.613 13.340 1.00 97.56 88 GLU A N 1
ATOM 716 C CA . GLU A 1 88 ? -6.620 1.504 13.035 1.00 97.56 88 GLU A CA 1
ATOM 717 C C . GLU A 1 88 ? -7.275 0.368 13.831 1.00 97.56 88 GLU A C 1
ATOM 719 O O . GLU A 1 88 ? -8.340 0.567 14.415 1.00 97.56 88 GLU A O 1
ATOM 724 N N . ASN A 1 89 ? -6.625 -0.793 13.934 1.00 97.06 89 ASN A N 1
ATOM 725 C CA . ASN A 1 89 ? -7.132 -1.924 14.709 1.00 97.06 89 ASN A CA 1
ATOM 726 C C . ASN A 1 89 ? -7.226 -1.615 16.205 1.00 97.06 89 ASN A C 1
ATOM 728 O O . ASN A 1 89 ? -8.242 -1.929 16.821 1.00 97.06 89 ASN A O 1
ATOM 732 N N . GLU A 1 90 ? -6.220 -0.974 16.799 1.00 97.69 90 GLU A N 1
ATOM 733 C CA . GLU A 1 90 ? -6.291 -0.562 18.208 1.00 97.69 90 GLU A CA 1
ATOM 734 C C . GLU A 1 90 ? -7.393 0.488 18.430 1.00 97.69 90 GLU A C 1
ATOM 736 O O . GLU A 1 90 ? -8.163 0.418 19.393 1.00 97.69 90 GLU A O 1
ATOM 741 N N . THR A 1 91 ? -7.570 1.406 17.479 1.00 97.69 91 THR A N 1
ATOM 742 C CA . THR A 1 91 ? -8.678 2.372 17.502 1.00 97.69 91 THR A CA 1
ATOM 743 C C . THR A 1 91 ? -10.043 1.679 17.400 1.00 97.69 91 THR A C 1
ATOM 745 O O . THR A 1 91 ? -11.005 2.077 18.058 1.00 97.69 91 THR A O 1
ATOM 748 N N . LEU A 1 92 ? -10.162 0.628 16.591 1.00 97.44 92 LEU A N 1
ATOM 749 C CA . LEU A 1 92 ? -11.402 -0.136 16.460 1.00 97.44 92 LEU A CA 1
ATOM 750 C C . LEU A 1 92 ? -11.687 -0.976 17.708 1.00 97.44 92 LEU A C 1
ATOM 752 O O . LEU A 1 92 ? -12.823 -0.975 18.182 1.00 97.44 92 LEU A O 1
ATOM 756 N N . LYS A 1 93 ? -10.671 -1.626 18.289 1.00 97.69 93 LYS A N 1
ATOM 757 C CA . LYS A 1 93 ? -10.796 -2.376 19.549 1.00 97.69 93 LYS A CA 1
ATOM 758 C C . LYS A 1 93 ? -11.255 -1.478 20.693 1.00 97.69 93 LYS A C 1
ATOM 760 O O . LYS A 1 93 ? -12.187 -1.831 21.409 1.00 97.69 93 LYS A O 1
ATOM 765 N N . THR A 1 94 ? -10.652 -0.299 20.841 1.00 97.38 94 THR A N 1
ATOM 766 C CA . THR A 1 94 ? -11.043 0.665 21.884 1.00 97.38 94 THR A CA 1
ATOM 767 C C . THR A 1 94 ? -12.472 1.170 21.686 1.00 97.38 94 THR A C 1
ATOM 769 O O . THR A 1 94 ? -13.236 1.224 22.649 1.00 97.38 94 THR A O 1
ATOM 772 N N . LYS A 1 95 ? -12.885 1.459 20.444 1.00 97.88 95 LYS A N 1
ATOM 773 C CA . LYS A 1 95 ? -14.280 1.812 20.123 1.00 97.88 95 LYS A CA 1
ATOM 774 C C . LYS A 1 95 ? -15.256 0.677 20.434 1.00 97.88 95 LYS A C 1
ATOM 776 O O . LYS A 1 95 ? -16.308 0.936 21.014 1.00 97.88 95 LYS A O 1
ATOM 781 N N . ALA A 1 96 ? -14.910 -0.562 20.088 1.00 97.31 96 ALA A N 1
ATOM 782 C CA . ALA A 1 96 ? -15.726 -1.734 20.392 1.00 97.31 96 ALA A CA 1
ATOM 783 C C . ALA A 1 96 ? -15.857 -1.944 21.910 1.00 97.31 96 ALA A C 1
ATOM 785 O O . ALA A 1 96 ? -16.966 -2.140 22.406 1.00 97.31 96 ALA A O 1
ATOM 786 N N . GLN A 1 97 ? -14.759 -1.808 22.661 1.00 97.12 97 GLN A N 1
ATOM 787 C CA . GLN A 1 97 ? -14.775 -1.902 24.121 1.00 97.12 97 GLN A CA 1
ATOM 788 C C . GLN A 1 97 ? -15.603 -0.780 24.754 1.00 97.12 97 GLN A C 1
ATOM 790 O O . GLN A 1 97 ? -16.378 -1.033 25.671 1.00 97.12 97 GLN A O 1
ATOM 795 N N . LEU A 1 98 ? -15.485 0.455 24.259 1.00 96.75 98 LEU A N 1
ATOM 796 C CA . LEU A 1 98 ? -16.298 1.577 24.727 1.00 96.75 98 LEU A CA 1
ATOM 797 C C . LEU A 1 98 ? -17.789 1.329 24.467 1.00 96.75 98 LEU A C 1
ATOM 799 O O . LEU A 1 98 ? -18.610 1.596 25.343 1.00 96.75 98 LEU A O 1
ATOM 803 N N . ALA A 1 99 ? -18.140 0.800 23.293 1.00 96.38 99 ALA A N 1
ATOM 804 C CA . ALA A 1 99 ? -19.515 0.441 22.963 1.00 96.38 99 ALA A CA 1
ATOM 805 C C . ALA A 1 99 ? -20.050 -0.661 23.893 1.00 96.38 99 ALA A C 1
ATOM 807 O O . ALA A 1 99 ? -21.141 -0.509 24.442 1.00 96.38 99 ALA A O 1
ATOM 808 N N . ALA A 1 100 ? -19.264 -1.714 24.140 1.00 96.38 100 ALA A N 1
ATOM 809 C CA . ALA A 1 100 ? -19.614 -2.778 25.081 1.00 96.38 100 ALA A CA 1
ATOM 810 C C . ALA A 1 100 ? -19.773 -2.246 26.517 1.00 96.38 100 ALA A C 1
ATOM 812 O O . ALA A 1 100 ? -20.771 -2.527 27.177 1.00 96.38 100 ALA A O 1
ATOM 813 N N . ASN A 1 101 ? -18.847 -1.402 26.981 1.00 96.38 101 ASN A N 1
ATOM 814 C CA . ASN A 1 101 ? -18.914 -0.777 28.303 1.00 96.38 101 ASN A CA 1
ATOM 815 C C . ASN A 1 101 ? -20.143 0.132 28.43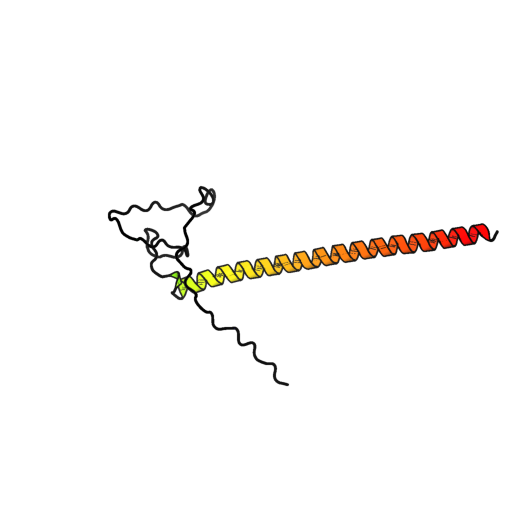8 1.00 96.38 101 ASN A C 1
ATOM 817 O O . ASN A 1 101 ? -20.823 0.095 29.461 1.00 96.38 101 ASN A O 1
ATOM 821 N N . LYS A 1 102 ? -20.465 0.923 27.406 1.00 97.31 102 LYS A N 1
ATOM 822 C CA . LYS A 1 102 ? -21.660 1.779 27.384 1.00 97.31 102 LYS A CA 1
ATOM 823 C C . LYS A 1 102 ? -22.940 0.946 27.440 1.00 97.31 102 LYS A C 1
ATOM 825 O O . LYS A 1 102 ? -23.856 1.301 28.179 1.00 97.31 102 LYS A O 1
ATOM 830 N N . GLN A 1 103 ? -22.983 -0.162 26.703 1.00 96.44 103 GLN A N 1
ATOM 831 C CA . GLN A 1 103 ? -24.115 -1.083 26.722 1.00 96.44 103 GLN A CA 1
ATOM 832 C C . GLN A 1 103 ? -24.286 -1.736 28.100 1.00 96.44 103 GLN A C 1
ATOM 834 O O . GLN A 1 103 ? -25.395 -1.764 28.631 1.00 96.44 103 GLN A O 1
ATOM 839 N N . ASN A 1 104 ? -23.189 -2.179 28.718 1.00 96.38 104 ASN A N 1
ATOM 840 C CA . ASN A 1 104 ? -23.203 -2.739 30.070 1.00 96.38 104 ASN A CA 1
ATOM 841 C C . ASN A 1 104 ? -23.656 -1.704 31.110 1.00 96.38 104 ASN A C 1
ATOM 843 O O . ASN A 1 104 ? -24.489 -2.015 31.957 1.00 96.38 104 ASN A O 1
ATOM 847 N N . MET A 1 105 ? -23.171 -0.462 31.024 1.00 94.56 105 MET A N 1
ATOM 848 C CA . MET A 1 105 ? -23.599 0.626 31.913 1.00 94.56 105 MET A CA 1
ATOM 849 C C . MET A 1 105 ? -25.094 0.919 31.786 1.00 94.56 105 MET A C 1
ATOM 851 O O . MET A 1 105 ? -25.774 1.095 32.796 1.00 94.56 105 MET A O 1
ATOM 855 N N . LEU A 1 106 ? -25.621 0.932 30.559 1.00 96.50 106 LEU A N 1
ATOM 856 C CA . LEU A 1 106 ? -27.050 1.116 30.322 1.00 96.50 106 LEU A CA 1
ATOM 857 C C . LEU A 1 106 ? -27.869 -0.031 30.928 1.00 96.50 106 LEU A C 1
ATOM 859 O O . LEU A 1 106 ? -28.870 0.219 31.597 1.00 96.50 106 LEU A O 1
ATOM 863 N N . TYR A 1 107 ? -27.420 -1.274 30.749 1.00 96.44 107 TYR A N 1
ATOM 864 C CA . TYR A 1 107 ? -28.068 -2.444 31.340 1.00 96.44 107 TYR A CA 1
ATOM 865 C C . TYR A 1 107 ? -28.104 -2.372 32.876 1.00 96.44 107 TYR A C 1
ATOM 867 O O . TYR A 1 107 ? -29.162 -2.569 33.473 1.00 96.44 107 TYR A O 1
ATOM 875 N N . VAL A 1 108 ? -26.985 -2.021 33.522 1.00 96.88 108 VAL A N 1
ATOM 876 C CA . VAL A 1 108 ? -26.910 -1.867 34.987 1.00 96.88 108 VAL A CA 1
ATOM 877 C C . VAL A 1 108 ? -27.834 -0.747 35.484 1.00 96.88 108 VAL A C 1
ATOM 879 O O . VAL A 1 108 ? -28.520 -0.918 36.494 1.00 96.88 108 VAL A O 1
ATOM 882 N N . ALA A 1 109 ? -27.908 0.383 34.776 1.00 96.62 109 ALA A N 1
ATOM 883 C CA . ALA A 1 109 ? -28.800 1.486 35.140 1.00 96.62 109 ALA A CA 1
ATOM 884 C C . ALA A 1 109 ? -30.285 1.088 35.052 1.00 96.62 109 ALA A C 1
ATOM 886 O O . ALA A 1 109 ? -31.066 1.399 35.951 1.00 96.62 109 ALA A O 1
ATOM 887 N N . LEU A 1 110 ? -30.674 0.349 34.009 1.00 96.81 110 LEU A N 1
ATOM 888 C CA . LEU A 1 110 ? -32.043 -0.153 33.867 1.00 96.81 110 LEU A CA 1
ATOM 889 C C . LEU A 1 110 ? -32.373 -1.198 34.940 1.00 96.81 110 LEU A C 1
ATOM 891 O O . LEU A 1 110 ? -33.416 -1.103 35.586 1.00 96.81 110 LEU A O 1
ATOM 895 N N . ALA A 1 111 ? -31.472 -2.152 35.186 1.00 96.81 111 ALA A N 1
ATOM 896 C CA . ALA A 1 111 ? -31.667 -3.179 36.206 1.00 96.81 111 ALA A CA 1
ATOM 897 C C . ALA A 1 111 ? -31.821 -2.564 37.609 1.00 96.81 111 ALA A C 1
ATOM 899 O O . ALA A 1 111 ? -32.755 -2.897 38.338 1.00 96.81 111 ALA A O 1
ATOM 900 N N . THR A 1 112 ? -30.974 -1.603 37.978 1.00 96.12 112 THR A N 1
ATOM 901 C CA . THR A 1 112 ? -31.085 -0.927 39.282 1.00 96.12 112 THR A CA 1
ATOM 902 C C . THR A 1 112 ? -32.381 -0.120 39.408 1.00 96.12 112 THR A C 1
ATOM 904 O O . THR A 1 112 ? -33.056 -0.234 40.432 1.00 96.12 112 THR A O 1
ATOM 907 N N . ALA A 1 113 ? -32.798 0.607 38.365 1.00 96.50 113 ALA A N 1
ATOM 908 C CA . ALA A 1 113 ? -34.080 1.316 38.351 1.00 96.50 113 ALA A CA 1
ATOM 909 C C . ALA A 1 113 ? -35.278 0.368 38.545 1.00 96.50 113 ALA A C 1
ATOM 911 O O . ALA A 1 113 ? -36.185 0.678 39.322 1.00 96.50 113 ALA A O 1
ATOM 912 N N . THR A 1 114 ? -35.264 -0.810 37.906 1.00 95.94 114 THR A N 1
ATOM 913 C CA . THR A 1 114 ? -36.328 -1.813 38.095 1.00 95.94 114 THR A CA 1
ATOM 914 C C . THR A 1 114 ? -36.382 -2.347 39.526 1.00 95.94 114 THR A C 1
ATOM 916 O O . THR A 1 114 ? -37.468 -2.428 40.098 1.00 95.94 114 THR A O 1
ATOM 919 N N . VAL A 1 115 ? -35.233 -2.635 40.149 1.00 96.62 115 VAL A N 1
ATOM 920 C CA . VAL A 1 115 ? -35.174 -3.101 41.546 1.00 96.62 115 VAL A CA 1
ATOM 921 C C . VAL A 1 115 ? -35.706 -2.035 42.509 1.00 96.62 115 VAL A C 1
ATOM 923 O O . VAL A 1 115 ? -36.485 -2.353 43.409 1.00 96.62 115 VAL A O 1
ATOM 926 N N . ILE A 1 116 ? -35.344 -0.765 42.301 1.00 96.06 116 ILE A N 1
ATOM 927 C CA . ILE A 1 116 ? -35.833 0.357 43.117 1.00 96.06 116 ILE A CA 1
ATOM 928 C C . ILE A 1 116 ? -37.355 0.504 42.982 1.00 96.06 116 ILE A C 1
ATOM 930 O O . ILE A 1 116 ? -38.048 0.614 43.994 1.00 96.06 116 ILE A O 1
ATOM 934 N N . ALA A 1 117 ? -37.888 0.461 41.757 1.00 95.69 117 ALA A N 1
ATOM 935 C CA . ALA A 1 117 ? -39.326 0.563 41.510 1.00 95.69 117 ALA A CA 1
ATOM 936 C C . ALA A 1 117 ? -40.111 -0.573 42.187 1.00 95.69 117 ALA A C 1
ATOM 938 O O . ALA A 1 117 ? -41.100 -0.310 42.872 1.00 95.69 117 ALA A O 1
ATOM 939 N N . ILE A 1 118 ? -39.634 -1.819 42.073 1.00 94.88 118 ILE A N 1
ATOM 940 C CA . ILE A 1 118 ? -40.234 -2.977 42.755 1.00 94.88 118 ILE A CA 1
ATOM 941 C C . ILE A 1 118 ? -40.230 -2.763 44.277 1.00 94.88 118 ILE A C 1
ATOM 943 O O . ILE A 1 118 ? -41.250 -2.977 44.932 1.00 94.88 118 ILE A O 1
ATOM 947 N N . GLY A 1 119 ? -39.119 -2.283 44.846 1.00 93.62 119 GLY A N 1
ATOM 948 C CA . GLY A 1 119 ? -39.019 -1.981 46.277 1.00 93.62 119 GLY A CA 1
ATOM 949 C C . GLY A 1 119 ? -40.014 -0.913 46.753 1.00 93.62 119 GLY A C 1
ATOM 950 O O . GLY A 1 119 ? -40.611 -1.064 47.822 1.00 93.62 119 GLY A O 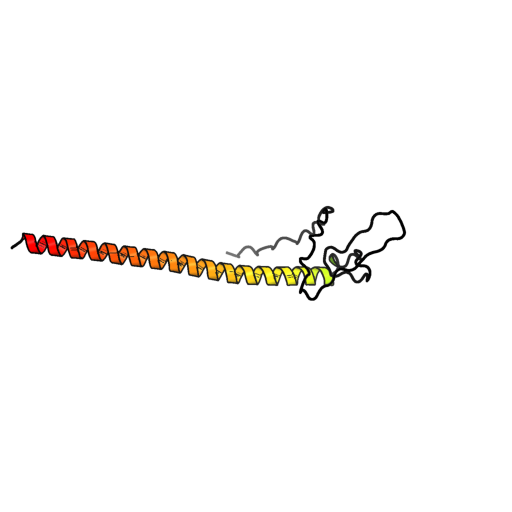1
ATOM 951 N N . LEU A 1 120 ? -40.240 0.139 45.957 1.00 94.81 120 LEU A N 1
ATOM 952 C CA . LEU A 1 120 ? -41.224 1.187 46.257 1.00 94.81 120 LEU A CA 1
ATOM 953 C C . LEU A 1 120 ? -42.661 0.651 46.236 1.00 94.81 120 LEU A C 1
ATOM 955 O O . LEU A 1 120 ? -43.427 0.956 47.152 1.00 94.81 120 LEU A O 1
ATOM 959 N N . VAL A 1 121 ? -43.003 -0.184 45.250 1.00 94.31 121 VAL A N 1
ATOM 960 C CA . VAL A 1 121 ? -44.326 -0.824 45.159 1.00 94.31 121 VAL A CA 1
ATOM 961 C C . VAL A 1 121 ? -44.575 -1.719 46.375 1.00 94.31 121 VAL A C 1
ATOM 963 O O . VAL A 1 121 ? -45.602 -1.578 47.035 1.00 94.31 121 VAL A O 1
ATOM 966 N N . ILE A 1 122 ? -43.607 -2.568 46.745 1.00 92.62 122 ILE A N 1
ATOM 967 C CA . ILE A 1 122 ? -43.719 -3.435 47.932 1.00 92.62 122 ILE A CA 1
ATOM 968 C C . ILE A 1 122 ? -43.946 -2.599 49.203 1.00 92.62 122 ILE A C 1
ATOM 970 O O . ILE A 1 122 ? -44.773 -2.965 50.041 1.00 92.62 122 ILE A O 1
ATOM 974 N N . LYS A 1 123 ? -43.250 -1.462 49.351 1.00 91.31 123 LYS A N 1
ATOM 975 C CA . LYS A 1 123 ? -43.417 -0.558 50.501 1.00 91.31 123 LYS A CA 1
ATOM 976 C C . LYS A 1 123 ? -44.807 0.090 50.543 1.00 91.31 123 LYS A C 1
ATOM 978 O O . LYS A 1 123 ? -45.371 0.198 51.626 1.00 91.31 123 LYS A O 1
ATOM 983 N N . GLN A 1 124 ? -45.361 0.495 49.398 1.00 87.69 124 GLN A N 1
ATOM 984 C CA . GLN A 1 124 ? -46.701 1.093 49.315 1.00 87.69 124 GLN A CA 1
ATOM 985 C C . GLN A 1 124 ? -47.822 0.094 49.632 1.00 87.69 124 GLN A C 1
ATOM 987 O O . GLN A 1 124 ? -48.814 0.487 50.226 1.00 87.69 124 GLN A O 1
ATOM 992 N N . THR A 1 125 ? -47.655 -1.188 49.295 1.00 83.50 125 THR A N 1
ATOM 993 C CA . THR A 1 125 ? -48.659 -2.240 49.571 1.00 83.50 125 THR A CA 1
ATOM 994 C C . THR A 1 125 ? -48.674 -2.765 51.013 1.00 83.50 125 THR A C 1
ATOM 996 O O . THR A 1 125 ? -49.534 -3.570 51.356 1.00 83.50 125 THR A O 1
ATOM 999 N N . ARG A 1 126 ? -47.694 -2.378 51.844 1.00 80.25 126 ARG A N 1
ATOM 1000 C CA . ARG A 1 126 ? -47.563 -2.817 53.249 1.00 80.25 126 ARG A CA 1
ATOM 1001 C C . ARG A 1 126 ? -48.120 -1.814 54.271 1.00 80.25 126 ARG A C 1
ATOM 1003 O O . ARG A 1 126 ? -48.058 -2.104 55.464 1.00 80.25 126 ARG A O 1
ATOM 1010 N N . HIS A 1 127 ? -48.618 -0.666 53.816 1.00 55.56 127 HIS A N 1
ATOM 1011 C CA . HIS A 1 127 ? -49.430 0.270 54.601 1.00 55.56 127 HIS A CA 1
ATOM 1012 C C . HIS A 1 127 ? -50.911 0.026 54.321 1.00 55.56 127 HIS A C 1
ATOM 1014 O O . HIS A 1 127 ? -51.703 0.230 55.265 1.00 55.56 127 HIS A O 1
#

pLDDT: mean 84.17, std 15.74, range [40.19, 97.88]

Secondary structure (DSSP, 8-state):
-PPPP--PPP----PPP-------TTTTTTSS--PPP---SS-S---B-SSS----TT-B--SGGGSHHHHHHHHHHHHHHHHHHHHHHHHHHHHHHHHHHHHHHHHHHHHHHHHHHHHHHHHHTT-